Protein AF-A0A7Y7ZWQ9-F1 (afdb_monomer_lite)

Radius of gyration: 12.39 Å; chains: 1; bounding box: 32×22×33 Å

Secondary structure (DSSP, 8-state):
---HHHHHHHHHHHHHHHHHHHTT--HHHHHHHHHHHHHS--TT----TTHHHHHHHHHHHHHHHHHTT-

Foldseek 3Di:
DDDPVRVVVLVVLLVVLLVCVVVVHDSVVVLVVVLCCLVPPHPNHPDDPPVSVVVNVSNVVSSVVSVVVD

Structure (mmCIF, N/CA/C/O backbone):
data_AF-A0A7Y7ZWQ9-F1
#
_entry.id   AF-A0A7Y7ZWQ9-F1
#
loop_
_atom_site.group_PDB
_atom_site.id
_atom_site.type_symbol
_atom_site.label_atom_id
_atom_site.label_alt_id
_atom_site.label_comp_id
_atom_site.label_asym_id
_atom_site.label_entity_id
_atom_site.label_seq_id
_atom_site.pdbx_PDB_ins_code
_atom_site.Cartn_x
_atom_site.Cartn_y
_atom_site.Cartn_z
_atom_site.occupancy
_atom_site.B_iso_or_equiv
_atom_site.auth_seq_id
_atom_site.auth_comp_id
_atom_site.auth_asym_id
_atom_site.auth_atom_id
_atom_site.pdbx_PDB_model_num
ATOM 1 N N . MET A 1 1 ? -1.910 -3.880 -22.258 1.00 66.62 1 MET A N 1
ATOM 2 C CA . MET A 1 1 ? -2.594 -4.970 -21.535 1.00 66.62 1 MET A CA 1
ATOM 3 C C . MET A 1 1 ? -1.731 -5.264 -20.328 1.00 66.62 1 MET A C 1
ATOM 5 O O . MET A 1 1 ? -0.541 -5.464 -20.534 1.00 66.62 1 MET A O 1
ATOM 9 N N . ALA A 1 2 ? -2.275 -5.162 -19.116 1.00 75.88 2 ALA A N 1
ATOM 10 C CA . ALA A 1 2 ? -1.525 -5.502 -17.912 1.00 75.88 2 ALA A CA 1
ATOM 11 C C .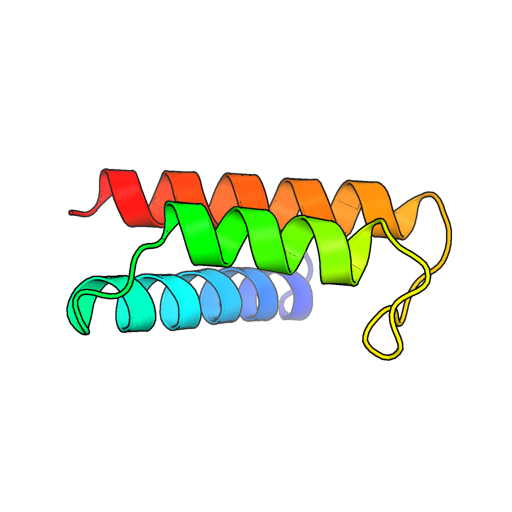 ALA A 1 2 ? -1.268 -7.015 -17.888 1.00 75.88 2 ALA A C 1
ATOM 13 O O . ALA A 1 2 ? -2.114 -7.803 -18.317 1.00 75.88 2 ALA A O 1
ATOM 14 N N . THR A 1 3 ? -0.090 -7.408 -17.434 1.00 91.19 3 THR A N 1
ATOM 15 C CA . THR A 1 3 ? 0.276 -8.798 -17.176 1.00 91.19 3 THR A CA 1
ATOM 16 C C . THR A 1 3 ? -0.468 -9.315 -15.946 1.00 91.19 3 THR A C 1
ATOM 18 O O . THR A 1 3 ? -0.805 -8.539 -15.050 1.00 91.19 3 THR A O 1
ATOM 21 N N . ASP A 1 4 ? -0.669 -10.633 -15.843 1.00 92.00 4 ASP A N 1
ATOM 22 C CA . ASP A 1 4 ? -1.273 -11.252 -14.649 1.00 92.00 4 ASP A CA 1
ATOM 23 C C . ASP A 1 4 ? -0.550 -10.847 -13.356 1.00 92.00 4 ASP A C 1
ATOM 25 O O . ASP A 1 4 ? -1.165 -10.673 -12.304 1.00 92.00 4 ASP A O 1
ATOM 29 N N . ARG A 1 5 ? 0.770 -10.637 -13.443 1.00 91.69 5 ARG A N 1
ATOM 30 C CA . ARG A 1 5 ? 1.585 -10.164 -12.324 1.00 91.69 5 ARG A CA 1
ATOM 31 C C . ARG A 1 5 ? 1.234 -8.733 -11.915 1.00 91.69 5 ARG A C 1
ATOM 33 O O . ARG A 1 5 ? 1.169 -8.468 -10.721 1.00 91.69 5 ARG A O 1
ATOM 40 N N . GLU A 1 6 ? 1.037 -7.822 -12.863 1.00 90.19 6 GLU A N 1
ATOM 41 C CA . GLU A 1 6 ? 0.671 -6.428 -12.567 1.00 90.19 6 GLU A CA 1
ATOM 42 C C . GLU A 1 6 ? -0.707 -6.355 -11.903 1.00 90.19 6 GLU A C 1
ATOM 44 O O . GLU A 1 6 ? -0.838 -5.716 -10.863 1.00 90.19 6 GLU A O 1
ATOM 49 N N . ILE A 1 7 ? -1.684 -7.113 -12.412 1.00 91.44 7 ILE A N 1
ATOM 50 C CA . ILE A 1 7 ? -3.030 -7.202 -11.819 1.00 91.44 7 ILE A CA 1
ATOM 51 C C . ILE A 1 7 ? -2.960 -7.761 -10.389 1.00 91.44 7 ILE A C 1
ATOM 53 O O . ILE A 1 7 ? -3.594 -7.237 -9.473 1.00 91.44 7 ILE A O 1
ATOM 57 N N . ALA A 1 8 ? -2.166 -8.815 -10.171 1.00 93.69 8 ALA A N 1
ATOM 58 C CA . ALA A 1 8 ? -1.989 -9.399 -8.844 1.00 93.69 8 ALA A CA 1
ATOM 59 C C . ALA A 1 8 ? -1.319 -8.426 -7.856 1.00 93.69 8 ALA A C 1
ATOM 61 O O . ALA A 1 8 ? -1.706 -8.379 -6.688 1.00 93.69 8 ALA A O 1
ATOM 62 N N . LEU A 1 9 ? -0.331 -7.647 -8.310 1.00 92.38 9 LEU A N 1
ATOM 63 C CA . LEU A 1 9 ? 0.344 -6.640 -7.486 1.00 92.38 9 LEU A CA 1
ATOM 64 C C . LEU A 1 9 ? -0.582 -5.468 -7.138 1.00 92.38 9 LEU A C 1
ATOM 66 O O . LEU A 1 9 ? -0.589 -5.038 -5.984 1.00 92.38 9 LEU A O 1
ATOM 70 N N . GLU A 1 10 ?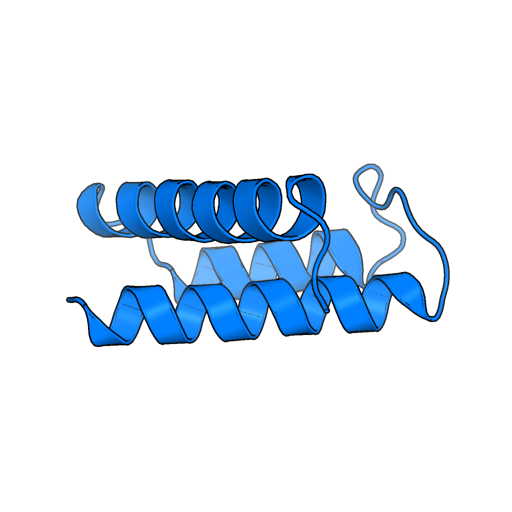 -1.389 -4.996 -8.091 1.00 92.62 10 GLU A N 1
ATOM 71 C CA . GLU A 1 10 ? -2.399 -3.956 -7.863 1.00 92.62 10 GLU A CA 1
ATOM 72 C C . GLU A 1 10 ? -3.422 -4.414 -6.814 1.00 92.62 10 GLU A C 1
ATOM 74 O O . GLU A 1 10 ? -3.649 -3.733 -5.810 1.00 92.62 10 GLU A O 1
ATOM 79 N N . GLN A 1 11 ? -3.966 -5.624 -6.977 1.00 92.31 11 GLN A N 1
ATOM 80 C CA . GLN A 1 11 ? -4.926 -6.179 -6.026 1.00 92.31 11 GLN A CA 1
ATOM 81 C C . GLN A 1 11 ? -4.313 -6.395 -4.634 1.00 92.31 11 GLN A C 1
ATOM 83 O O . GLN A 1 11 ? -4.972 -6.138 -3.624 1.00 92.31 11 GLN A O 1
ATOM 88 N N . ALA A 1 12 ? -3.054 -6.838 -4.555 1.00 95.19 12 ALA A N 1
ATOM 89 C CA . ALA A 1 12 ? -2.348 -6.984 -3.284 1.00 95.19 12 ALA A CA 1
ATOM 90 C C . ALA A 1 12 ? -2.164 -5.633 -2.573 1.00 95.19 12 ALA A C 1
ATOM 92 O O . ALA A 1 12 ? -2.360 -5.547 -1.360 1.00 95.19 12 ALA A O 1
ATOM 93 N N . LEU A 1 13 ? -1.838 -4.572 -3.316 1.00 94.44 13 LEU A N 1
ATOM 94 C CA . LEU A 1 13 ? -1.689 -3.225 -2.767 1.00 94.44 13 LEU A CA 1
ATOM 95 C C . LEU A 1 13 ? -3.017 -2.684 -2.221 1.00 94.44 13 LEU A C 1
ATOM 97 O O . LEU A 1 13 ? -3.056 -2.189 -1.092 1.00 94.44 13 LEU A O 1
ATOM 101 N N . VAL A 1 14 ? -4.106 -2.831 -2.983 1.00 94.38 14 VAL A N 1
ATOM 102 C CA . VAL A 1 14 ? -5.460 -2.452 -2.545 1.00 94.38 14 VAL A CA 1
ATOM 103 C C . VAL A 1 14 ? -5.857 -3.217 -1.284 1.00 94.38 14 VAL A C 1
ATOM 105 O O . VAL A 1 14 ? -6.355 -2.609 -0.342 1.00 94.38 14 VAL A O 1
ATOM 108 N N . ALA A 1 15 ? -5.592 -4.525 -1.220 1.00 95.69 15 ALA A N 1
ATOM 109 C CA . ALA A 1 15 ? -5.920 -5.339 -0.051 1.00 95.69 15 ALA A CA 1
ATOM 110 C C . ALA A 1 15 ? -5.143 -4.915 1.209 1.00 95.69 15 ALA A C 1
ATOM 112 O O . ALA A 1 15 ? -5.731 -4.819 2.284 1.00 95.69 15 ALA A O 1
ATOM 113 N N . VA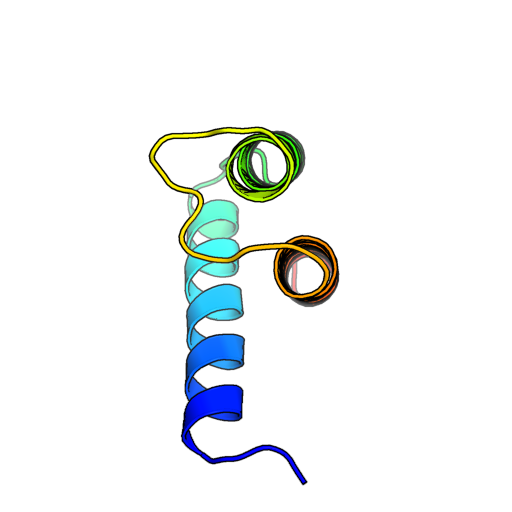L A 1 16 ? -3.844 -4.617 1.090 1.00 95.50 16 VAL A N 1
ATOM 114 C CA . VAL A 1 16 ? -3.020 -4.155 2.224 1.00 95.50 16 VAL A CA 1
ATOM 115 C C . VAL A 1 16 ? -3.486 -2.790 2.736 1.00 95.50 16 VAL A C 1
ATOM 117 O O . VAL A 1 16 ? -3.571 -2.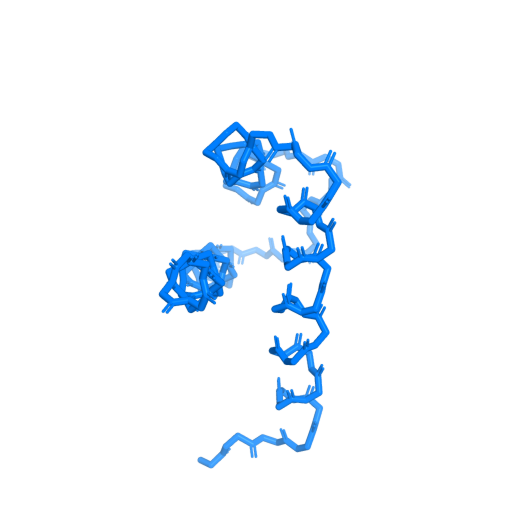582 3.946 1.00 95.50 16 VAL A O 1
ATOM 120 N N . LEU A 1 17 ? -3.808 -1.862 1.831 1.00 94.75 17 LEU A N 1
ATOM 121 C CA . LEU A 1 17 ? -4.313 -0.536 2.197 1.00 94.75 17 LEU A CA 1
ATOM 122 C C . LEU A 1 17 ? -5.738 -0.596 2.765 1.00 94.75 17 LEU A C 1
ATOM 124 O O . LEU A 1 17 ? -6.029 0.116 3.723 1.00 94.75 17 LEU A O 1
ATOM 128 N N . GLY A 1 18 ? -6.597 -1.463 2.225 1.00 93.25 18 GLY A N 1
ATOM 129 C CA . GLY A 1 18 ? -7.930 -1.734 2.766 1.00 93.25 18 GLY A CA 1
ATOM 130 C C . GLY A 1 18 ? -7.860 -2.310 4.178 1.00 93.25 18 GLY A C 1
ATOM 131 O O . GLY A 1 18 ? -8.489 -1.778 5.082 1.00 93.25 18 GLY A O 1
ATOM 132 N N . ALA A 1 19 ? -6.991 -3.298 4.410 1.00 94.62 19 ALA A N 1
ATOM 133 C CA . ALA A 1 19 ? -6.758 -3.835 5.750 1.00 94.62 19 ALA A CA 1
ATOM 134 C C . ALA A 1 19 ? -6.253 -2.762 6.729 1.00 94.62 19 ALA A C 1
ATOM 136 O O . ALA A 1 19 ? -6.650 -2.748 7.890 1.00 94.62 19 ALA A O 1
ATOM 137 N N . ALA A 1 20 ? -5.394 -1.841 6.280 1.00 94.44 20 ALA A N 1
ATOM 138 C CA . ALA A 1 20 ? -4.965 -0.722 7.113 1.00 94.44 20 ALA A CA 1
ATOM 139 C C . ALA A 1 20 ? -6.136 0.203 7.486 1.00 94.44 20 ALA A C 1
ATOM 141 O O . ALA A 1 20 ? -6.207 0.652 8.627 1.00 94.44 20 ALA A O 1
ATOM 142 N N . GLN A 1 21 ? -7.055 0.457 6.551 1.00 92.38 21 GLN A N 1
ATOM 143 C CA . GLN A 1 21 ? -8.262 1.236 6.814 1.00 92.38 21 GLN A CA 1
ATOM 144 C C . GLN A 1 21 ? -9.222 0.519 7.776 1.00 92.38 21 GLN A C 1
ATOM 146 O O . GLN A 1 21 ? -9.703 1.151 8.711 1.00 92.38 21 GLN A O 1
ATOM 151 N N . ASP A 1 22 ? -9.450 -0.786 7.603 1.00 94.06 22 ASP A N 1
ATOM 152 C CA . ASP A 1 22 ? -10.299 -1.597 8.493 1.00 94.06 22 ASP A CA 1
ATOM 153 C C . ASP A 1 22 ? -9.744 -1.678 9.926 1.00 94.06 22 ASP A C 1
ATOM 155 O O . ASP A 1 22 ? -10.493 -1.835 10.889 1.00 94.06 22 ASP A O 1
ATOM 159 N N . LEU A 1 23 ? -8.422 -1.551 10.078 1.00 95.25 23 LEU A N 1
ATOM 160 C CA . LEU A 1 23 ? -7.728 -1.453 11.366 1.00 95.25 23 LEU A CA 1
ATOM 161 C C . LEU A 1 23 ? -7.690 -0.020 11.934 1.00 95.25 23 LEU A C 1
ATOM 163 O O . LEU A 1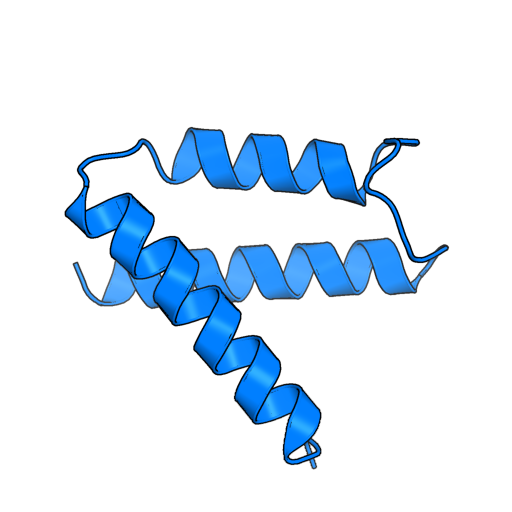 23 ? -6.953 0.231 12.890 1.00 95.25 23 LEU A O 1
ATOM 167 N N . ASP A 1 24 ? -8.454 0.908 11.350 1.00 92.81 24 ASP A N 1
ATOM 168 C CA . ASP A 1 24 ? -8.564 2.319 11.747 1.00 92.81 24 ASP A CA 1
ATOM 169 C C . ASP A 1 24 ? -7.213 3.068 11.732 1.00 92.81 24 ASP A C 1
ATOM 171 O O . ASP A 1 24 ? -6.951 4.000 12.499 1.00 92.81 24 ASP A O 1
ATOM 175 N N . LEU A 1 25 ? -6.298 2.641 10.851 1.00 93.75 25 LEU A N 1
ATOM 176 C CA . LEU A 1 25 ? -5.041 3.346 10.634 1.00 93.75 25 LEU A CA 1
ATOM 177 C C . LEU A 1 25 ? -5.263 4.552 9.719 1.00 93.75 25 LEU A C 1
ATOM 179 O O . LEU A 1 25 ? -5.991 4.508 8.729 1.00 93.75 25 LEU A O 1
ATOM 183 N N . ASP A 1 26 ? -4.546 5.637 10.007 1.00 91.94 26 ASP A N 1
ATOM 184 C CA . ASP A 1 26 ? -4.605 6.863 9.217 1.00 91.94 26 ASP A CA 1
ATOM 185 C C . ASP A 1 26 ? -3.988 6.655 7.824 1.00 91.94 26 ASP A C 1
ATOM 187 O O . ASP A 1 26 ? -2.773 6.771 7.613 1.00 91.94 26 ASP A O 1
ATOM 191 N N . LEU A 1 27 ? -4.854 6.370 6.852 1.00 91.31 27 LEU A N 1
ATOM 192 C CA . LEU A 1 27 ? -4.473 6.109 5.469 1.00 91.31 27 LEU A CA 1
ATOM 193 C C . LEU A 1 27 ? -3.776 7.317 4.814 1.00 91.31 27 LEU A C 1
ATOM 195 O O . LEU A 1 27 ? -2.980 7.134 3.894 1.00 91.31 27 LEU A O 1
ATOM 199 N N . VAL A 1 28 ? -4.032 8.551 5.279 1.00 90.19 28 VAL A N 1
ATOM 200 C CA . VAL A 1 28 ? -3.311 9.755 4.815 1.00 90.19 28 VAL A CA 1
ATOM 201 C C . VAL A 1 28 ? -1.857 9.700 5.279 1.00 90.19 28 VAL A C 1
ATOM 203 O O . VAL A 1 28 ? -0.943 9.926 4.485 1.00 90.19 28 VAL A O 1
ATOM 206 N N . LYS A 1 29 ? -1.619 9.381 6.556 1.00 93.19 29 LYS A N 1
ATOM 207 C CA . LYS A 1 29 ? -0.251 9.252 7.083 1.00 93.19 29 LYS A CA 1
ATOM 208 C C . LYS A 1 29 ? 0.498 8.098 6.427 1.00 93.19 29 LYS A C 1
ATOM 210 O O . LYS A 1 29 ? 1.679 8.247 6.112 1.00 93.19 29 LYS A O 1
ATOM 215 N N . ILE A 1 30 ? -0.179 6.973 6.189 1.00 93.25 30 ILE A N 1
ATOM 216 C CA . ILE A 1 30 ? 0.408 5.819 5.496 1.00 93.25 30 ILE A CA 1
ATOM 217 C C . ILE A 1 30 ? 0.818 6.201 4.073 1.00 93.25 30 ILE A C 1
ATOM 219 O O . ILE A 1 30 ? 1.958 5.937 3.690 1.00 93.25 30 ILE A O 1
ATOM 223 N N . SER A 1 31 ? -0.050 6.872 3.309 1.00 92.06 31 SER A N 1
ATOM 224 C CA . SER A 1 31 ? 0.269 7.265 1.932 1.00 92.06 31 SER A CA 1
ATOM 225 C C . SER A 1 31 ? 1.419 8.274 1.868 1.00 92.06 31 SER A C 1
ATOM 227 O O . SER A 1 31 ? 2.345 8.103 1.076 1.00 92.06 31 SER A O 1
ATOM 229 N N . GLN A 1 32 ? 1.444 9.271 2.758 1.00 91.44 32 GLN A N 1
ATOM 230 C CA . GLN A 1 32 ? 2.561 10.217 2.860 1.00 91.44 32 GLN A CA 1
ATOM 231 C C . GLN A 1 32 ? 3.875 9.522 3.231 1.00 91.44 32 GLN A C 1
ATOM 233 O O . GLN A 1 32 ? 4.929 9.840 2.671 1.00 91.44 32 GLN A O 1
ATOM 238 N N . LYS A 1 33 ? 3.831 8.546 4.147 1.00 92.44 33 LYS A N 1
ATOM 239 C CA . LYS A 1 33 ? 5.019 7.770 4.501 1.00 92.44 33 LYS A CA 1
ATOM 240 C C . LYS A 1 33 ? 5.491 6.923 3.323 1.00 92.44 33 LYS A C 1
ATOM 242 O O . LYS A 1 33 ? 6.682 6.946 3.029 1.00 92.44 33 LYS A O 1
ATOM 247 N N . ALA A 1 34 ? 4.584 6.244 2.622 1.00 91.19 34 ALA A N 1
ATOM 248 C CA . ALA A 1 34 ? 4.900 5.477 1.419 1.00 91.19 34 ALA A CA 1
ATOM 249 C C . ALA A 1 34 ? 5.547 6.357 0.337 1.00 91.19 34 ALA A C 1
ATOM 251 O O . ALA A 1 34 ? 6.572 5.971 -0.222 1.00 91.19 34 ALA A O 1
ATOM 252 N N . LYS A 1 35 ? 5.039 7.580 0.126 1.00 90.06 35 LYS A N 1
ATOM 253 C CA . LYS A 1 35 ? 5.643 8.569 -0.779 1.00 90.06 35 LYS A CA 1
ATOM 254 C C . LYS A 1 35 ? 7.111 8.821 -0.454 1.00 90.06 35 LYS A C 1
ATOM 256 O O . LYS A 1 35 ? 7.950 8.713 -1.339 1.00 90.06 35 LYS A O 1
ATOM 261 N N . SER A 1 36 ? 7.426 9.112 0.809 1.00 90.06 36 SER A N 1
ATOM 262 C CA . SER A 1 36 ? 8.809 9.310 1.264 1.00 90.06 36 SER A CA 1
ATOM 263 C C . SER A 1 36 ? 9.661 8.055 1.049 1.00 90.06 36 SER A C 1
ATOM 265 O O . SER A 1 36 ? 10.780 8.135 0.553 1.00 90.06 36 SER A O 1
ATOM 267 N N . LEU A 1 37 ? 9.124 6.866 1.338 1.00 89.50 37 LEU A N 1
ATOM 268 C CA . LEU A 1 37 ? 9.860 5.610 1.155 1.00 89.50 37 LEU A CA 1
ATOM 269 C C . LEU A 1 37 ? 10.186 5.291 -0.314 1.00 89.50 37 LEU A C 1
ATOM 271 O O . LEU A 1 37 ? 11.140 4.553 -0.556 1.00 89.50 37 LEU A O 1
ATOM 275 N N . ILE A 1 38 ? 9.419 5.835 -1.261 1.00 87.38 38 ILE A N 1
ATOM 276 C CA . ILE A 1 38 ? 9.595 5.650 -2.707 1.00 87.38 38 ILE A CA 1
ATOM 277 C C . ILE A 1 38 ? 10.451 6.784 -3.311 1.00 87.38 38 ILE A C 1
ATOM 279 O O . ILE A 1 38 ? 11.438 6.535 -4.012 1.00 87.38 38 ILE A O 1
ATOM 283 N N . ILE A 1 39 ? 10.087 8.041 -3.032 1.00 84.50 39 ILE A N 1
ATOM 284 C CA . ILE A 1 39 ? 10.646 9.253 -3.660 1.00 84.50 39 ILE A CA 1
ATOM 285 C C . ILE A 1 39 ? 11.912 9.761 -2.969 1.00 84.50 39 ILE A C 1
ATOM 287 O O . ILE A 1 39 ? 12.735 10.401 -3.627 1.00 84.50 39 ILE A O 1
ATOM 291 N N . ASP A 1 40 ? 12.150 9.423 -1.706 1.00 82.62 40 ASP A N 1
ATOM 292 C CA . ASP A 1 40 ? 13.424 9.736 -1.057 1.00 82.62 40 ASP A CA 1
ATOM 293 C C . ASP A 1 40 ? 14.411 8.578 -1.247 1.00 82.62 40 ASP A C 1
ATOM 295 O O . ASP A 1 40 ? 14.020 7.459 -1.591 1.00 82.62 40 ASP A O 1
ATOM 299 N N . ASN A 1 41 ? 15.708 8.825 -1.026 1.00 73.06 41 ASN A N 1
ATOM 300 C CA . ASN A 1 41 ? 16.756 7.794 -1.051 1.00 73.06 41 ASN A CA 1
ATOM 301 C C . ASN A 1 41 ? 16.670 6.875 0.185 1.00 73.06 41 ASN A C 1
ATOM 303 O O . ASN A 1 41 ? 17.563 6.809 1.029 1.00 73.06 41 ASN A O 1
ATOM 307 N N . SER A 1 42 ? 15.521 6.232 0.328 1.00 79.88 42 SER A N 1
ATOM 308 C CA . SER A 1 42 ? 15.147 5.334 1.402 1.00 79.88 42 SER A CA 1
ATOM 309 C C . SER A 1 42 ? 15.756 3.955 1.169 1.00 79.88 42 SER A C 1
ATOM 311 O O . SER A 1 42 ? 15.807 3.473 0.043 1.00 79.88 42 SER A O 1
ATOM 313 N N . LYS A 1 43 ? 16.110 3.248 2.246 1.00 84.31 43 LYS A N 1
ATOM 314 C CA . LYS A 1 43 ? 16.543 1.837 2.186 1.00 84.31 43 LYS A CA 1
ATOM 315 C C . LYS A 1 43 ? 15.493 0.882 1.593 1.00 84.31 43 LYS A C 1
ATOM 317 O O . LYS A 1 43 ? 15.805 -0.267 1.309 1.00 84.31 43 LYS A O 1
ATOM 322 N N . TYR A 1 44 ? 14.249 1.343 1.464 1.00 83.75 44 TYR A N 1
ATOM 323 C CA . TYR A 1 44 ? 13.135 0.600 0.873 1.00 83.75 44 TYR A CA 1
ATOM 324 C C . TYR A 1 44 ? 12.906 0.944 -0.603 1.00 83.75 44 TYR A C 1
ATOM 326 O O . TYR A 1 44 ? 12.066 0.320 -1.248 1.00 83.75 44 TYR A O 1
ATOM 334 N N . ARG A 1 45 ? 13.647 1.914 -1.154 1.00 82.81 45 ARG A N 1
ATOM 335 C CA . ARG A 1 45 ? 13.643 2.190 -2.586 1.00 82.81 45 ARG A CA 1
ATOM 336 C C . ARG A 1 45 ? 14.333 1.033 -3.304 1.00 82.81 45 ARG A C 1
ATOM 338 O O . ARG A 1 45 ? 15.515 0.787 -3.097 1.00 82.81 45 ARG A O 1
ATOM 345 N N . GLN A 1 46 ? 13.591 0.355 -4.172 1.00 83.12 46 GLN A N 1
ATOM 346 C CA . GLN A 1 46 ? 14.097 -0.761 -4.982 1.00 83.12 46 GLN A CA 1
ATOM 347 C C . GLN A 1 46 ? 14.200 -0.431 -6.474 1.00 83.12 46 GLN A C 1
ATOM 349 O O . GLN A 1 46 ? 14.682 -1.250 -7.250 1.00 83.12 46 GLN A O 1
ATOM 354 N N . ALA A 1 47 ? 13.738 0.750 -6.881 1.00 81.25 47 ALA A N 1
ATOM 355 C CA . ALA A 1 47 ? 13.707 1.175 -8.271 1.00 81.25 47 ALA A CA 1
ATOM 356 C C . ALA A 1 47 ? 14.333 2.564 -8.424 1.00 81.25 47 ALA A C 1
ATOM 358 O O . ALA A 1 47 ? 14.331 3.366 -7.489 1.00 81.25 47 ALA A O 1
ATOM 359 N N . GLU A 1 48 ? 14.850 2.847 -9.615 1.00 81.31 48 GLU A N 1
ATOM 360 C CA . GLU A 1 48 ? 15.381 4.158 -9.982 1.00 81.31 48 GLU A CA 1
ATOM 361 C C . GLU A 1 48 ? 14.349 4.979 -10.769 1.00 81.31 48 GLU A C 1
ATOM 363 O O . GLU A 1 48 ? 13.256 4.514 -11.104 1.00 81.31 48 GLU A O 1
ATOM 368 N N . HIS A 1 49 ? 14.674 6.238 -11.049 1.00 73.50 49 HIS A N 1
ATOM 369 C CA . HIS A 1 49 ? 13.852 7.081 -11.912 1.00 73.50 49 HIS A CA 1
ATOM 370 C C . HIS A 1 49 ? 13.800 6.504 -13.343 1.00 73.50 49 HIS A C 1
ATOM 372 O O . HIS A 1 49 ? 14.846 6.107 -13.853 1.00 73.50 49 HIS A O 1
ATOM 378 N N . PRO A 1 50 ? 12.633 6.471 -14.025 1.00 77.19 50 PRO A N 1
ATOM 379 C CA . PRO A 1 50 ? 11.335 7.064 -13.660 1.00 77.19 50 PRO A CA 1
ATOM 380 C C . PRO A 1 50 ? 10.394 6.142 -12.867 1.00 77.19 50 PRO A C 1
ATOM 382 O O . PRO A 1 50 ? 9.304 6.560 -12.478 1.00 77.19 50 PRO A O 1
ATOM 385 N N . HIS A 1 51 ? 10.790 4.898 -12.606 1.00 84.00 51 HIS A N 1
ATOM 386 C CA . HIS A 1 51 ? 9.926 3.886 -11.996 1.00 84.00 51 HIS A CA 1
ATOM 387 C C . HIS A 1 51 ? 9.477 4.245 -10.573 1.00 84.00 51 HIS A C 1
ATOM 389 O O . HIS A 1 51 ? 8.393 3.836 -10.166 1.00 84.00 51 HIS A O 1
ATOM 395 N N . VAL A 1 52 ? 10.246 5.063 -9.843 1.00 84.94 52 VAL A N 1
ATOM 396 C CA . VAL A 1 52 ? 9.827 5.615 -8.539 1.00 84.94 52 VAL A CA 1
ATOM 397 C C . VAL A 1 52 ? 8.576 6.491 -8.637 1.00 84.94 52 VAL A C 1
ATOM 399 O O . VAL A 1 52 ? 7.700 6.404 -7.782 1.00 84.94 52 VAL A O 1
ATOM 402 N N . SER A 1 53 ? 8.452 7.300 -9.690 1.00 85.50 53 SER A N 1
ATOM 403 C CA . SER A 1 53 ? 7.284 8.163 -9.892 1.00 85.50 53 SER A CA 1
ATOM 404 C C . SER A 1 53 ? 6.058 7.330 -10.251 1.00 85.50 53 SER A C 1
ATOM 406 O O . SER A 1 53 ? 4.979 7.564 -9.715 1.00 85.50 53 SER A O 1
ATOM 408 N N . ASN A 1 54 ? 6.240 6.301 -11.086 1.00 88.38 54 ASN A N 1
ATOM 409 C CA . ASN A 1 54 ? 5.168 5.364 -11.423 1.00 88.38 54 ASN A CA 1
ATOM 410 C C . ASN A 1 54 ? 4.699 4.598 -10.181 1.00 88.38 54 ASN A C 1
ATOM 412 O O . ASN A 1 54 ? 3.505 4.538 -9.926 1.00 88.38 54 ASN A O 1
ATOM 416 N N . ALA A 1 55 ? 5.625 4.093 -9.360 1.00 89.00 55 ALA A N 1
ATOM 417 C CA . ALA A 1 55 ? 5.286 3.403 -8.116 1.00 89.00 55 ALA A CA 1
ATOM 418 C C . ALA A 1 55 ? 4.504 4.299 -7.141 1.00 89.00 55 ALA A C 1
ATOM 420 O O . ALA A 1 55 ? 3.593 3.822 -6.469 1.00 89.00 55 ALA A O 1
ATOM 421 N N . TRP A 1 56 ? 4.825 5.597 -7.073 1.00 90.19 56 TRP A N 1
ATOM 422 C CA . TRP A 1 56 ? 4.023 6.546 -6.300 1.00 90.19 56 TRP A CA 1
ATOM 423 C C . TRP A 1 56 ? 2.603 6.703 -6.866 1.00 90.19 56 TRP A C 1
ATOM 425 O O . TRP A 1 56 ? 1.647 6.664 -6.093 1.00 90.19 56 TRP A O 1
ATOM 435 N N . ASN A 1 57 ? 2.453 6.824 -8.188 1.00 91.06 57 ASN A N 1
ATOM 436 C CA . ASN A 1 57 ? 1.136 6.942 -8.822 1.00 91.06 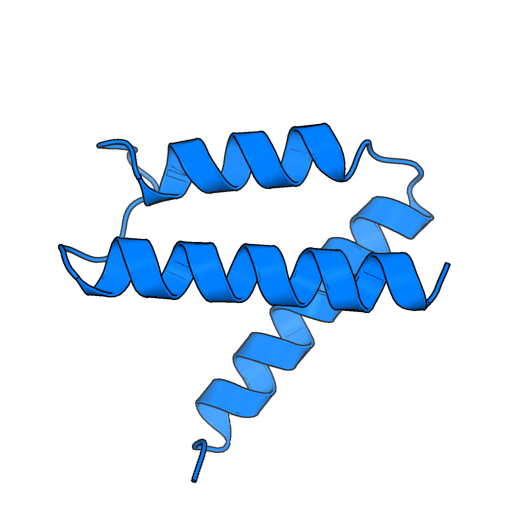57 ASN A CA 1
ATOM 437 C C . ASN A 1 57 ? 0.249 5.717 -8.538 1.00 91.06 57 ASN A C 1
ATOM 439 O O . ASN A 1 57 ? -0.932 5.881 -8.243 1.00 91.06 57 ASN A O 1
ATOM 443 N N . GLU A 1 58 ? 0.820 4.508 -8.552 1.00 92.56 58 GLU A N 1
ATOM 444 C CA . GLU A 1 58 ? 0.093 3.278 -8.199 1.00 92.56 58 GLU A CA 1
ATOM 445 C C . GLU A 1 58 ? -0.398 3.295 -6.742 1.00 92.56 58 GLU A C 1
ATOM 447 O O . GLU A 1 58 ? -1.532 2.913 -6.451 1.00 92.56 58 GLU A O 1
ATOM 452 N N . VAL A 1 59 ? 0.419 3.800 -5.808 1.00 92.62 59 VAL A N 1
ATOM 453 C CA . VAL A 1 59 ? 0.002 3.977 -4.405 1.00 92.62 59 VAL A CA 1
ATOM 454 C C . VAL A 1 59 ? -1.142 4.981 -4.291 1.00 92.62 59 VAL A C 1
ATOM 456 O O . VAL A 1 59 ? -2.101 4.732 -3.563 1.00 92.62 59 VAL A O 1
ATOM 459 N N . GLU A 1 60 ? -1.070 6.104 -5.002 1.00 92.50 60 GLU A N 1
ATOM 460 C CA . GLU A 1 60 ? -2.121 7.124 -4.987 1.00 92.50 60 GLU A CA 1
ATOM 461 C C . GLU A 1 60 ? -3.449 6.589 -5.550 1.00 92.50 60 GLU A C 1
ATOM 463 O O . GLU A 1 60 ? -4.501 6.773 -4.929 1.00 92.50 60 GLU A O 1
ATOM 468 N N . ALA A 1 61 ? -3.395 5.848 -6.661 1.00 92.94 61 ALA A N 1
ATOM 469 C CA . ALA A 1 61 ? -4.555 5.189 -7.255 1.00 92.94 61 ALA A CA 1
ATOM 470 C C . ALA A 1 61 ? -5.179 4.154 -6.304 1.00 92.94 61 ALA A C 1
ATOM 472 O O . ALA A 1 61 ? -6.397 4.151 -6.094 1.00 92.94 61 ALA A O 1
ATOM 473 N N . ALA A 1 62 ? -4.356 3.323 -5.659 1.00 93.94 62 ALA A N 1
ATOM 474 C CA . ALA A 1 62 ? -4.834 2.327 -4.707 1.00 93.94 62 ALA A CA 1
ATOM 475 C C . ALA A 1 62 ? -5.473 2.971 -3.464 1.00 93.94 62 ALA A C 1
ATOM 477 O O . ALA A 1 62 ? -6.539 2.536 -3.027 1.00 93.94 62 ALA A O 1
ATOM 478 N N . VAL A 1 63 ? -4.889 4.050 -2.930 1.00 92.81 63 VAL A N 1
ATOM 479 C CA . VAL A 1 63 ? -5.478 4.817 -1.816 1.00 92.81 63 VAL A CA 1
ATOM 480 C C . VAL A 1 63 ? -6.835 5.405 -2.206 1.00 92.81 63 VAL A C 1
ATOM 482 O O . VAL A 1 63 ? -7.773 5.339 -1.411 1.00 92.81 63 VAL A O 1
ATOM 485 N N . ALA A 1 64 ? -6.963 5.963 -3.413 1.00 92.50 64 ALA A N 1
ATOM 486 C CA . ALA A 1 64 ? -8.234 6.487 -3.908 1.00 92.50 64 ALA A CA 1
ATOM 487 C C . ALA A 1 64 ? -9.294 5.380 -4.047 1.00 92.50 64 ALA A C 1
ATOM 489 O O . ALA A 1 64 ? -10.430 5.564 -3.612 1.00 92.50 64 ALA A O 1
ATOM 490 N N . SER A 1 65 ? -8.908 4.217 -4.582 1.00 92.62 65 SER A N 1
ATOM 491 C CA . SER A 1 65 ? -9.780 3.041 -4.717 1.00 92.62 65 SER A CA 1
ATOM 492 C C . SER A 1 65 ? -10.278 2.525 -3.364 1.00 92.62 65 SER A C 1
ATOM 494 O O . SER A 1 65 ? -11.467 2.252 -3.208 1.00 92.62 65 SER A O 1
ATOM 496 N N . VAL A 1 66 ? -9.392 2.444 -2.367 1.00 92.38 66 VAL A N 1
ATOM 497 C CA . VAL A 1 66 ? -9.733 2.017 -1.001 1.00 92.38 66 VAL A CA 1
ATOM 498 C C . VAL A 1 66 ? -10.682 3.014 -0.334 1.00 92.38 66 VAL A C 1
ATOM 500 O O . VAL A 1 66 ? -11.736 2.621 0.154 1.00 92.38 66 VAL A O 1
ATOM 503 N N . ARG A 1 67 ? -10.395 4.320 -0.418 1.00 88.62 67 ARG A N 1
ATOM 504 C CA . ARG A 1 67 ? -11.280 5.362 0.134 1.00 88.62 67 ARG A CA 1
ATOM 505 C C . ARG A 1 67 ? -12.660 5.403 -0.505 1.00 88.62 67 ARG A C 1
ATOM 507 O O . ARG A 1 67 ? -13.606 5.766 0.174 1.00 88.62 67 ARG A O 1
ATOM 514 N N . ALA A 1 68 ? -12.776 5.061 -1.785 1.00 88.19 68 ALA A N 1
ATOM 515 C CA . ALA A 1 68 ? -14.063 5.006 -2.470 1.00 88.19 68 ALA A CA 1
ATOM 516 C C . ALA A 1 68 ? -14.943 3.821 -2.021 1.00 88.19 68 ALA A C 1
ATOM 518 O O . ALA A 1 68 ? -16.116 3.773 -2.384 1.00 88.19 68 ALA A O 1
ATOM 519 N N . LYS A 1 69 ? -14.379 2.850 -1.288 1.00 82.06 69 LYS A N 1
ATOM 520 C CA . LYS A 1 69 ? -15.078 1.650 -0.796 1.00 82.06 69 LYS A CA 1
ATOM 521 C C . LYS A 1 69 ? -15.507 1.746 0.673 1.00 82.06 69 LYS A C 1
ATOM 523 O O . LYS A 1 69 ? -16.262 0.878 1.105 1.00 82.06 69 LYS A O 1
ATOM 528 N N . ALA A 1 70 ? -15.012 2.742 1.405 1.00 65.62 70 ALA A N 1
ATOM 529 C CA . ALA A 1 70 ? -15.369 3.027 2.794 1.00 65.62 70 ALA A CA 1
ATOM 530 C C . ALA A 1 70 ? -16.569 3.974 2.881 1.00 65.62 70 ALA A C 1
ATOM 532 O O . ALA A 1 70 ? -17.367 3.808 3.828 1.00 65.62 70 ALA A O 1
#

Sequence (70 aa):
MATDREIALEQALVAVLGAAQDLDLDLVKISQKAKSLIIDNSKYRQAEHPHVSNAWNEVEAAVASVRAKA

pLDDT: mean 88.78, std 6.61, range [65.62, 95.69]